Protein AF-A0A7X7UVR6-F1 (afdb_monomer)

Secondary structure (DSSP, 8-state):
-----PPP---------EEEE--TT-SSEEEETTHHHHHHHHHHHTPPP-EEEEE--SS-TTEE--TTTEEEEE-TTS-EEEEEHHHHHHH-------

Solvent-accessible surface area (backbone atoms only — not comparable to full-atom values): 6261 Å² total; per-residue (Å²): 135,83,80,78,78,81,76,88,77,91,81,85,88,86,82,82,64,52,71,44,74,24,46,95,84,71,49,77,45,72,43,45,75,67,38,71,63,44,53,51,52,24,64,74,69,71,49,83,80,60,68,34,40,18,37,59,31,94,88,38,71,72,42,70,57,51,68,78,48,21,27,40,35,33,42,91,86,66,50,40,50,80,38,49,44,74,60,42,69,74,73,55,78,87,83,81,82,130

Structure (mmCIF, N/CA/C/O backbone):
data_AF-A0A7X7UVR6-F1
#
_entry.id   AF-A0A7X7UVR6-F1
#
loop_
_atom_site.group_PDB
_atom_site.id
_atom_site.type_symbol
_atom_site.label_atom_id
_atom_site.label_alt_id
_atom_site.label_comp_id
_atom_site.label_asym_id
_atom_site.label_entity_id
_atom_site.label_seq_id
_atom_site.pdbx_PDB_ins_code
_atom_site.Cartn_x
_atom_site.Cartn_y
_atom_site.Cartn_z
_atom_site.occupancy
_atom_site.B_iso_or_equiv
_atom_site.auth_seq_id
_atom_site.auth_comp_id
_atom_site.auth_asym_id
_atom_site.auth_atom_id
_atom_site.pdbx_PDB_model_num
ATOM 1 N N . MET A 1 1 ? 2.988 42.667 1.842 1.00 48.62 1 MET A N 1
ATOM 2 C CA . MET A 1 1 ? 2.032 41.606 2.237 1.00 48.62 1 MET A CA 1
ATOM 3 C C . MET A 1 1 ? 2.762 40.611 3.133 1.00 48.62 1 MET A C 1
ATOM 5 O O . MET A 1 1 ? 3.749 40.046 2.682 1.00 48.62 1 MET A O 1
ATOM 9 N N . LYS A 1 2 ? 2.365 40.446 4.403 1.00 50.88 2 LYS A N 1
ATOM 10 C CA . LYS A 1 2 ? 2.983 39.455 5.304 1.00 50.88 2 LYS A CA 1
ATOM 11 C C . LYS A 1 2 ? 2.316 38.096 5.063 1.00 50.88 2 LYS A C 1
ATOM 13 O O . LYS A 1 2 ? 1.113 37.980 5.268 1.00 50.88 2 LYS A O 1
ATOM 18 N N . LYS A 1 3 ? 3.076 37.091 4.612 1.00 61.09 3 LYS A N 1
ATOM 19 C CA . LYS A 1 3 ? 2.628 35.690 4.623 1.00 61.09 3 LYS A CA 1
ATOM 20 C C . LYS A 1 3 ? 2.445 35.288 6.087 1.00 61.09 3 LYS A C 1
ATOM 22 O O . LYS A 1 3 ? 3.424 35.264 6.826 1.00 61.09 3 LYS A O 1
ATOM 27 N N . GLN A 1 4 ? 1.213 35.027 6.513 1.00 66.00 4 GLN A N 1
ATOM 28 C CA . GLN A 1 4 ? 0.988 34.328 7.776 1.00 66.00 4 GLN A CA 1
ATOM 29 C C . GLN A 1 4 ? 1.562 32.919 7.615 1.00 66.00 4 GLN A C 1
ATOM 31 O O . GLN A 1 4 ? 1.160 32.182 6.715 1.00 66.00 4 GLN A O 1
ATOM 36 N N . GLN A 1 5 ? 2.551 32.580 8.439 1.00 69.38 5 GLN A N 1
ATOM 37 C CA . GLN A 1 5 ? 2.988 31.200 8.606 1.00 69.38 5 GLN A CA 1
ATOM 38 C C . GLN A 1 5 ? 1.801 30.439 9.201 1.00 69.38 5 GLN A C 1
ATOM 40 O O . GLN A 1 5 ? 1.338 30.778 10.287 1.00 69.38 5 GLN A O 1
ATOM 45 N N . GLN A 1 6 ? 1.258 29.469 8.465 1.00 78.69 6 GLN A N 1
ATOM 46 C CA . GLN A 1 6 ? 0.287 28.546 9.040 1.00 78.69 6 GLN A CA 1
ATOM 47 C C . GLN A 1 6 ? 1.008 27.705 10.092 1.00 78.69 6 GLN A C 1
ATOM 49 O O . GLN A 1 6 ? 1.976 27.012 9.784 1.00 78.69 6 GLN A O 1
ATOM 54 N N . GLU A 1 7 ? 0.550 27.810 11.333 1.00 85.19 7 GLU A N 1
ATOM 55 C CA . GLU A 1 7 ? 1.043 27.004 12.442 1.00 85.19 7 GLU A CA 1
ATOM 56 C C . GLU A 1 7 ? 0.562 25.559 12.257 1.00 85.19 7 GLU A C 1
ATOM 58 O O . GLU A 1 7 ? -0.628 25.317 12.016 1.00 85.19 7 GLU A O 1
ATOM 63 N N . MET A 1 8 ? 1.483 24.595 12.316 1.00 89.88 8 MET A N 1
ATOM 64 C CA . MET A 1 8 ? 1.114 23.181 12.266 1.00 89.88 8 MET A CA 1
ATOM 65 C C . MET A 1 8 ? 0.362 22.814 13.545 1.00 89.88 8 MET A C 1
ATOM 67 O O . MET A 1 8 ? 0.779 23.170 14.642 1.00 89.88 8 MET A O 1
ATOM 71 N N . LYS A 1 9 ? -0.744 22.086 13.398 1.00 92.31 9 LYS A N 1
ATOM 72 C CA . LYS A 1 9 ? -1.518 21.544 14.517 1.00 92.31 9 LYS A CA 1
ATOM 73 C C . LYS A 1 9 ? -1.401 20.028 14.512 1.00 92.31 9 LYS A C 1
ATOM 75 O O . LYS A 1 9 ? -1.451 19.414 13.447 1.00 92.31 9 LYS A O 1
ATOM 80 N N . GLU A 1 10 ? -1.271 19.441 15.692 1.00 90.25 10 GLU A N 1
ATOM 81 C CA . GLU A 1 10 ? -1.222 17.992 15.865 1.00 90.25 10 GLU A CA 1
ATOM 82 C C . GLU A 1 10 ?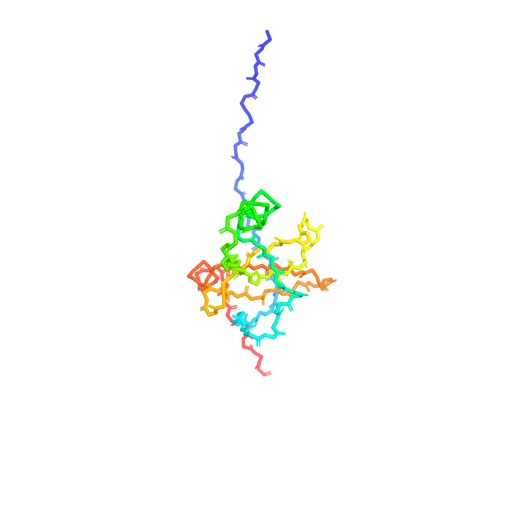 -2.640 17.417 15.969 1.00 90.25 10 GLU A C 1
ATOM 84 O O . GLU A 1 10 ? -3.502 17.966 16.657 1.00 90.25 10 GLU A O 1
ATOM 89 N N . TYR A 1 11 ? -2.888 16.300 15.285 1.00 87.25 11 TYR A N 1
ATOM 90 C CA . TYR A 1 11 ? -4.178 15.611 15.286 1.00 87.25 11 TYR A CA 1
ATOM 91 C C . TYR A 1 11 ? -3.967 14.109 15.466 1.00 87.25 11 TYR A C 1
ATOM 93 O O . TYR A 1 11 ? -3.052 13.527 14.885 1.00 87.25 11 TYR A O 1
ATOM 101 N N . ARG A 1 12 ? -4.852 13.457 16.227 1.00 83.94 12 ARG A N 1
ATOM 102 C CA . ARG A 1 12 ? -4.864 11.997 16.375 1.00 83.94 12 ARG A CA 1
ATOM 103 C C . ARG A 1 12 ? -5.831 11.380 15.370 1.00 83.94 12 ARG A C 1
ATOM 105 O O . ARG A 1 12 ? -7.013 11.713 15.360 1.00 83.94 12 ARG A O 1
ATOM 112 N N . LYS A 1 13 ? -5.344 10.439 14.561 1.00 79.56 13 LYS A N 1
ATOM 113 C CA . LYS A 1 13 ? -6.184 9.604 13.695 1.00 79.56 13 LYS A CA 1
ATOM 114 C C . LYS A 1 13 ? -6.657 8.385 14.492 1.00 79.56 13 LYS A C 1
ATOM 116 O O . LYS A 1 13 ? -5.832 7.640 15.008 1.00 79.56 13 LYS A O 1
ATOM 121 N N . ILE A 1 14 ? -7.970 8.189 14.600 1.00 81.19 14 ILE A N 1
ATOM 122 C CA . ILE A 1 14 ? -8.580 7.001 15.215 1.00 81.19 14 ILE A CA 1
ATOM 123 C C . ILE A 1 14 ? -9.398 6.313 14.126 1.00 81.19 14 ILE A C 1
ATOM 125 O O . ILE A 1 14 ? -10.383 6.873 13.650 1.00 81.19 14 ILE A O 1
ATOM 129 N N . ALA A 1 15 ? -8.964 5.133 13.690 1.00 81.06 15 ALA A N 1
ATOM 130 C CA . ALA A 1 15 ? -9.653 4.365 12.661 1.00 81.06 15 ALA A CA 1
ATOM 131 C C . ALA A 1 15 ? -9.413 2.867 12.859 1.00 81.06 15 ALA A C 1
ATOM 133 O O . ALA A 1 15 ? -8.278 2.441 13.059 1.00 81.06 15 ALA A O 1
ATOM 134 N N . THR A 1 16 ? -10.476 2.071 12.749 1.00 89.25 16 THR A N 1
ATOM 135 C CA . THR A 1 16 ? -10.374 0.614 12.620 1.00 89.25 16 THR A CA 1
ATOM 136 C C . THR A 1 16 ? -10.326 0.270 11.141 1.00 89.25 16 THR A C 1
ATOM 138 O O . THR A 1 16 ? -11.199 0.679 10.376 1.00 89.25 16 THR A O 1
ATOM 141 N N . VAL A 1 17 ? -9.305 -0.476 10.738 1.00 92.94 17 VAL A N 1
ATOM 142 C CA . VAL A 1 17 ? -9.060 -0.828 9.338 1.00 92.94 17 VAL A CA 1
ATOM 143 C C . VAL A 1 17 ? -8.898 -2.334 9.220 1.00 92.94 17 VAL A C 1
ATOM 145 O O . VAL A 1 17 ? -8.459 -2.993 10.161 1.00 92.94 17 VAL A O 1
ATOM 148 N N . LYS A 1 18 ? -9.263 -2.890 8.066 1.00 95.25 18 LYS A N 1
ATOM 149 C CA . LYS A 1 18 ? -8.873 -4.257 7.715 1.00 95.25 18 LYS A CA 1
ATOM 150 C C . LYS A 1 18 ? -7.526 -4.173 7.023 1.00 95.25 18 LYS A C 1
ATOM 152 O O . LYS A 1 18 ? -7.364 -3.349 6.130 1.00 95.25 18 LYS A O 1
ATOM 157 N N . ALA A 1 19 ? -6.577 -5.006 7.410 1.00 96.38 19 ALA A N 1
ATOM 158 C CA . ALA A 1 19 ? -5.267 -5.001 6.786 1.00 96.38 19 ALA A CA 1
ATOM 159 C C . ALA A 1 19 ? -4.721 -6.417 6.654 1.00 96.38 19 ALA A C 1
ATOM 161 O O . ALA A 1 19 ? -5.046 -7.296 7.452 1.00 96.38 19 ALA A O 1
ATOM 162 N N . LYS A 1 20 ? -3.884 -6.615 5.640 1.00 97.31 20 LYS A N 1
ATOM 163 C CA . LYS A 1 20 ? -3.052 -7.806 5.471 1.00 97.31 20 LYS A CA 1
ATOM 164 C C . LYS A 1 20 ? -1.722 -7.420 4.837 1.00 97.31 20 LYS A C 1
ATOM 166 O O . LYS A 1 20 ? -1.633 -6.358 4.220 1.00 97.31 20 LYS A O 1
ATOM 171 N N . VAL A 1 21 ? -0.708 -8.271 4.975 1.00 97.69 21 VAL A N 1
ATOM 172 C CA . VAL A 1 21 ? 0.542 -8.109 4.220 1.00 97.69 21 VAL A CA 1
ATOM 173 C C . VAL A 1 21 ? 0.201 -8.117 2.730 1.00 97.69 21 VAL A C 1
ATOM 175 O O . VAL A 1 21 ? -0.626 -8.907 2.287 1.00 97.69 21 VAL A O 1
ATOM 178 N N . PHE A 1 22 ? 0.788 -7.189 1.981 1.00 97.88 22 PHE A N 1
ATOM 179 C CA . PHE A 1 22 ? 0.598 -7.080 0.545 1.00 97.88 22 PHE A CA 1
ATOM 180 C C . PHE A 1 22 ? 1.392 -8.184 -0.149 1.00 97.88 22 PHE A C 1
ATOM 182 O O . PHE A 1 22 ? 2.626 -8.186 -0.110 1.00 97.88 22 PHE A O 1
ATOM 189 N N . GLU A 1 23 ? 0.692 -9.123 -0.771 1.00 97.75 23 GLU A N 1
ATOM 190 C CA . GLU A 1 23 ? 1.283 -10.300 -1.404 1.00 97.75 23 GLU A CA 1
ATOM 191 C C . GLU A 1 23 ? 0.925 -10.379 -2.891 1.00 97.75 23 GLU A C 1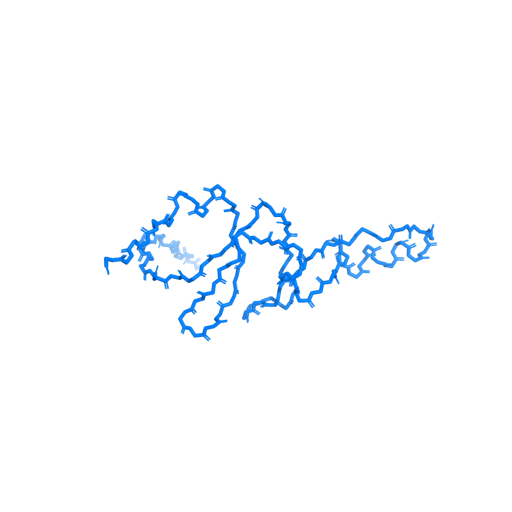
ATOM 193 O O . GLU A 1 23 ? 0.119 -9.608 -3.411 1.00 97.75 23 GLU A O 1
ATOM 198 N N . LYS A 1 24 ? 1.569 -11.304 -3.606 1.00 96.88 24 LYS A N 1
ATOM 199 C CA . LYS A 1 24 ? 1.318 -11.502 -5.033 1.00 96.88 24 LYS A CA 1
ATOM 200 C C . LYS A 1 24 ? -0.130 -11.942 -5.263 1.00 96.88 24 LYS A C 1
ATOM 202 O O . LYS A 1 24 ? -0.558 -12.952 -4.709 1.00 96.88 24 LYS A O 1
ATOM 207 N N . GLY A 1 25 ? -0.838 -11.223 -6.129 1.00 96.56 25 GLY A N 1
ATOM 208 C CA . GLY A 1 25 ? -2.265 -11.400 -6.404 1.00 96.56 25 GLY A CA 1
ATOM 209 C C . GLY A 1 25 ? -3.163 -10.362 -5.725 1.00 96.56 25 GLY A C 1
ATOM 210 O O . GLY A 1 25 ? -4.359 -10.338 -6.004 1.00 96.56 25 GLY A O 1
ATOM 211 N N . ASP A 1 26 ? -2.606 -9.498 -4.873 1.00 96.62 26 ASP A N 1
ATOM 212 C CA . ASP A 1 26 ? -3.337 -8.389 -4.249 1.00 96.62 26 ASP A CA 1
ATOM 213 C C . ASP A 1 26 ? -3.286 -7.095 -5.065 1.00 96.62 26 ASP A C 1
ATOM 215 O O . ASP A 1 26 ? -4.035 -6.149 -4.793 1.00 96.62 26 ASP A O 1
ATOM 219 N N . GLU A 1 27 ? -2.352 -7.021 -6.011 1.00 97.44 27 GLU A N 1
ATOM 220 C CA . GLU A 1 27 ? -2.194 -5.903 -6.927 1.00 97.44 27 GLU A CA 1
ATOM 221 C C . GLU A 1 27 ? -3.351 -5.806 -7.928 1.00 97.44 27 GLU A C 1
ATOM 223 O O . GLU A 1 27 ? -3.898 -6.810 -8.378 1.00 97.44 27 GLU A O 1
ATOM 228 N N . ASP A 1 28 ? -3.672 -4.579 -8.336 1.00 97.19 28 ASP A N 1
ATOM 229 C CA . ASP A 1 28 ? -4.620 -4.335 -9.431 1.00 97.19 28 ASP A CA 1
ATOM 230 C C . ASP A 1 28 ? -3.928 -4.444 -10.802 1.00 97.19 28 ASP A C 1
ATOM 232 O O . ASP A 1 28 ? -4.574 -4.586 -11.841 1.00 97.19 28 ASP A O 1
ATOM 236 N N . GLY A 1 29 ? -2.593 -4.407 -10.810 1.00 96.19 29 GLY A N 1
ATOM 237 C CA . GLY A 1 29 ? -1.774 -4.676 -11.978 1.00 96.19 29 GLY A CA 1
ATOM 238 C C . GLY A 1 29 ? -0.302 -4.340 -11.761 1.00 96.19 29 GLY A C 1
ATOM 239 O O . GLY A 1 29 ? 0.160 -4.114 -10.642 1.00 96.19 29 GLY A O 1
ATOM 240 N N . MET A 1 30 ? 0.426 -4.278 -12.874 1.00 96.62 30 MET A N 1
ATOM 241 C CA . MET A 1 30 ? 1.835 -3.892 -12.928 1.00 96.62 30 MET A CA 1
ATOM 242 C C . MET A 1 30 ? 1.997 -2.577 -13.682 1.00 96.6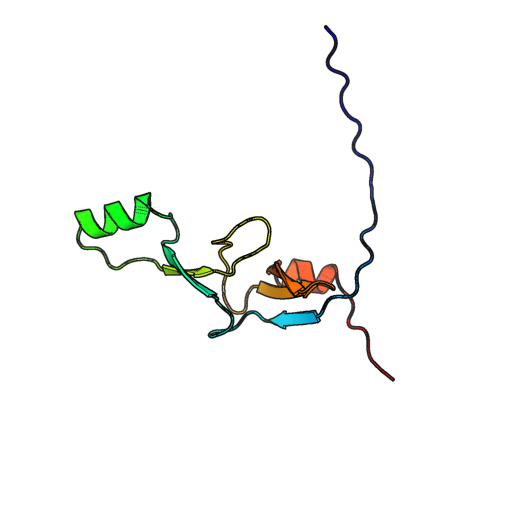2 30 MET A C 1
ATOM 244 O O . MET A 1 30 ? 1.326 -2.348 -14.688 1.00 96.62 30 MET A O 1
ATOM 248 N N . VAL A 1 31 ? 2.919 -1.734 -13.228 1.00 95.56 31 VAL A N 1
ATOM 249 C CA . VAL A 1 31 ? 3.295 -0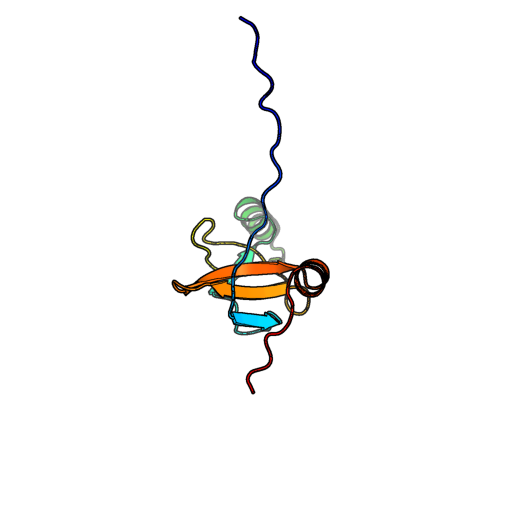.491 -13.910 1.00 95.56 31 VAL A CA 1
ATOM 250 C C . VAL A 1 31 ? 4.812 -0.355 -13.938 1.00 95.56 31 VAL A C 1
ATOM 252 O O . VAL A 1 31 ? 5.499 -0.858 -13.052 1.00 95.56 31 VAL A O 1
ATOM 255 N N . HIS A 1 32 ? 5.346 0.329 -14.950 1.00 95.94 32 HIS A N 1
ATOM 256 C CA . HIS A 1 32 ? 6.773 0.628 -15.008 1.00 95.94 32 HIS A CA 1
ATOM 257 C C . HIS A 1 32 ? 7.200 1.482 -13.801 1.00 95.94 32 HIS A C 1
ATOM 259 O O . HIS A 1 32 ? 6.513 2.457 -13.450 1.00 95.94 32 HIS A O 1
ATOM 265 N N . ARG A 1 33 ? 8.334 1.147 -13.170 1.00 93.44 33 ARG A N 1
ATOM 266 C CA . ARG A 1 33 ? 8.842 1.845 -11.974 1.00 93.44 33 ARG A CA 1
ATOM 267 C C . ARG A 1 33 ? 8.980 3.348 -12.198 1.00 93.44 33 ARG A C 1
ATOM 269 O O . ARG A 1 33 ? 8.524 4.121 -11.358 1.00 93.44 33 ARG A O 1
ATOM 276 N N . ASP A 1 34 ? 9.459 3.752 -13.367 1.00 93.44 34 ASP A N 1
ATOM 277 C CA . ASP A 1 34 ? 9.638 5.165 -13.743 1.00 93.44 34 ASP A CA 1
ATOM 278 C C . ASP A 1 34 ? 8.473 5.734 -14.573 1.00 93.44 34 ASP A C 1
ATOM 280 O O . ASP A 1 34 ? 8.561 6.804 -15.174 1.00 93.44 34 ASP A O 1
ATOM 284 N N . GLY A 1 35 ? 7.343 5.020 -14.613 1.00 90.81 35 GLY A N 1
ATOM 285 C CA . GLY A 1 35 ? 6.170 5.421 -15.384 1.00 90.81 35 GLY A CA 1
ATOM 286 C C . GLY A 1 35 ? 6.421 5.420 -16.894 1.00 90.81 35 GLY A C 1
ATOM 287 O O . GLY A 1 35 ? 7.210 4.630 -17.409 1.00 90.81 35 GLY A O 1
ATOM 288 N N . VAL A 1 36 ? 5.718 6.302 -17.610 1.00 91.69 36 VAL A N 1
ATOM 289 C CA . VAL A 1 36 ? 5.713 6.334 -19.084 1.00 91.69 36 VAL A CA 1
ATOM 290 C C . VAL A 1 36 ? 7.104 6.601 -19.661 1.00 91.69 36 VAL A C 1
ATOM 292 O O . VAL A 1 36 ? 7.452 6.014 -20.679 1.00 91.69 36 VAL A O 1
ATOM 295 N N . ILE A 1 37 ? 7.907 7.444 -19.005 1.00 93.38 37 ILE A N 1
ATOM 296 C CA . ILE A 1 37 ? 9.247 7.803 -19.489 1.00 93.38 37 ILE A CA 1
ATOM 297 C C . ILE A 1 37 ? 10.149 6.567 -19.524 1.00 93.38 37 ILE A C 1
ATOM 299 O O . ILE A 1 37 ? 10.692 6.259 -20.581 1.00 93.38 37 ILE A O 1
ATOM 303 N N . GLY A 1 38 ? 10.224 5.810 -18.424 1.00 93.38 38 GLY A N 1
ATOM 304 C CA . GLY A 1 38 ? 11.033 4.588 -18.391 1.00 93.38 38 GLY A CA 1
ATOM 305 C C . GLY A 1 38 ? 10.564 3.542 -19.405 1.00 93.38 38 GLY A C 1
ATOM 306 O O . GLY A 1 38 ? 11.375 2.995 -20.142 1.00 93.38 38 GLY A O 1
ATOM 307 N N . ALA A 1 39 ? 9.247 3.370 -19.568 1.00 93.44 39 ALA A N 1
ATOM 308 C CA . ALA A 1 39 ? 8.708 2.462 -20.583 1.00 93.44 39 ALA A CA 1
ATOM 309 C C . ALA A 1 39 ? 9.107 2.857 -22.023 1.00 93.44 39 ALA A C 1
ATOM 311 O O . ALA A 1 39 ? 9.332 1.989 -22.868 1.00 93.44 39 ALA A O 1
ATOM 312 N N . MET A 1 40 ? 9.206 4.159 -22.321 1.00 94.75 40 MET A N 1
ATOM 313 C CA . MET A 1 40 ? 9.694 4.640 -23.620 1.00 94.75 40 MET A CA 1
ATOM 314 C C . MET A 1 40 ? 11.196 4.397 -23.799 1.00 94.75 40 MET A C 1
ATOM 316 O O . MET A 1 40 ? 11.625 4.065 -24.906 1.00 94.75 40 MET A O 1
ATOM 320 N N . GLU A 1 41 ? 11.997 4.557 -22.743 1.00 95.56 41 GLU A N 1
ATOM 321 C CA . GLU A 1 41 ? 13.433 4.264 -22.778 1.00 95.56 41 GLU A CA 1
ATOM 322 C C . GLU A 1 41 ? 13.695 2.778 -23.013 1.00 95.56 41 GLU A C 1
ATOM 324 O O . GLU A 1 41 ? 14.484 2.430 -23.896 1.00 95.56 41 GLU A O 1
ATOM 329 N N . ASP A 1 42 ? 12.969 1.906 -22.317 1.00 94.44 42 ASP A N 1
ATOM 330 C CA . ASP A 1 42 ? 13.074 0.466 -22.519 1.00 94.44 42 ASP A CA 1
ATOM 331 C C . ASP A 1 42 ? 12.741 0.074 -23.953 1.00 94.44 42 ASP A C 1
ATOM 333 O O . ASP A 1 42 ? 13.480 -0.686 -24.576 1.00 94.44 42 ASP A O 1
ATOM 337 N N . ALA A 1 43 ? 11.670 0.639 -24.518 1.00 93.75 43 ALA A N 1
ATOM 338 C CA . ALA A 1 43 ? 11.298 0.395 -25.907 1.00 93.75 43 ALA A CA 1
ATOM 339 C C . ALA A 1 43 ? 12.380 0.885 -26.883 1.00 93.75 43 ALA A C 1
ATOM 341 O O . ALA A 1 43 ? 12.713 0.187 -27.841 1.00 93.75 43 ALA A O 1
ATOM 342 N N . LYS A 1 44 ? 12.961 2.065 -26.630 1.00 96.25 44 LYS A N 1
ATOM 343 C CA . LYS A 1 44 ? 14.021 2.649 -27.464 1.00 96.25 44 LYS A CA 1
ATOM 344 C C . LYS A 1 44 ? 15.282 1.786 -27.481 1.00 96.25 44 LYS A C 1
ATOM 346 O O . LYS A 1 44 ? 15.903 1.646 -28.532 1.00 96.25 44 LYS A O 1
ATOM 351 N N . TYR A 1 45 ? 15.667 1.239 -26.332 1.00 95.75 45 TYR A N 1
ATOM 352 C CA . TYR A 1 45 ? 16.906 0.473 -26.178 1.00 95.75 45 TYR A CA 1
ATOM 353 C C . TYR A 1 45 ? 16.689 -1.047 -26.124 1.00 95.75 45 TYR A C 1
ATOM 355 O O . TYR A 1 45 ? 17.642 -1.787 -25.893 1.00 95.75 45 TYR A O 1
ATOM 363 N N . CYS A 1 46 ? 15.463 -1.520 -26.375 1.00 94.00 46 CYS A N 1
ATOM 364 C CA . CYS A 1 46 ? 15.070 -2.931 -26.289 1.00 94.00 46 CYS A CA 1
ATOM 365 C C . CYS A 1 46 ? 15.410 -3.576 -24.929 1.00 94.00 46 CYS A C 1
ATOM 367 O O . CYS A 1 46 ? 15.840 -4.730 -24.868 1.00 94.00 46 CYS A O 1
ATOM 369 N N . LEU A 1 47 ? 15.238 -2.826 -23.837 1.00 94.69 47 LEU A N 1
ATOM 370 C CA . LEU A 1 47 ? 15.471 -3.310 -22.479 1.00 94.69 47 LEU A CA 1
ATOM 371 C C . LEU A 1 47 ? 14.258 -4.088 -21.963 1.00 94.69 47 LEU A C 1
ATOM 373 O O . LEU A 1 47 ? 13.127 -3.935 -22.427 1.00 94.69 47 LEU A O 1
ATOM 377 N N . LYS A 1 48 ? 14.509 -4.951 -20.978 1.00 94.06 48 LYS A N 1
ATOM 378 C CA . LYS A 1 48 ? 13.442 -5.645 -20.263 1.00 94.06 48 LYS A CA 1
ATOM 379 C C . LYS A 1 48 ? 12.797 -4.669 -19.270 1.00 94.06 48 LYS A C 1
ATOM 381 O O . LYS A 1 48 ? 13.538 -4.126 -18.455 1.00 94.06 48 LYS A O 1
ATOM 386 N N . PRO A 1 49 ? 11.460 -4.525 -19.267 1.00 92.75 49 PRO A N 1
ATOM 387 C CA . PRO A 1 49 ? 10.801 -3.543 -18.421 1.00 92.75 49 PRO A CA 1
ATOM 388 C C . PRO A 1 49 ? 10.919 -3.858 -16.932 1.00 92.75 49 PRO A C 1
ATOM 390 O O . PRO A 1 49 ? 10.681 -4.999 -16.515 1.00 92.75 49 PRO A O 1
ATOM 393 N N . ASP A 1 50 ? 11.232 -2.832 -16.135 1.00 94.38 50 ASP A N 1
ATOM 394 C CA . ASP A 1 50 ? 11.209 -2.907 -14.672 1.00 94.38 50 ASP A CA 1
ATOM 395 C C . ASP A 1 50 ? 9.800 -2.594 -14.157 1.00 94.38 50 ASP A C 1
ATOM 397 O O . ASP A 1 50 ? 9.360 -1.443 -14.055 1.00 94.38 50 ASP A O 1
ATOM 401 N N . LEU A 1 51 ? 9.055 -3.661 -13.882 1.00 95.31 51 LEU A N 1
ATOM 402 C CA . LEU A 1 51 ? 7.661 -3.597 -13.472 1.00 95.31 51 LEU A CA 1
ATOM 403 C C . LEU A 1 51 ? 7.524 -3.734 -11.957 1.00 95.31 51 LEU A C 1
ATOM 405 O O . LEU A 1 51 ? 8.132 -4.606 -11.336 1.00 95.31 51 LEU A O 1
ATOM 409 N N . VAL A 1 52 ? 6.645 -2.916 -11.382 1.00 96.12 52 VAL A N 1
ATOM 410 C CA . VAL A 1 52 ? 6.273 -2.964 -9.966 1.00 96.12 52 VAL A CA 1
ATOM 411 C C . VAL A 1 52 ? 4.760 -3.107 -9.807 1.00 96.12 52 VAL A C 1
ATOM 413 O O . VAL A 1 52 ? 4.009 -2.566 -10.630 1.00 96.12 52 VAL A O 1
ATOM 416 N N . PRO A 1 53 ? 4.293 -3.809 -8.761 1.00 97.62 53 PRO A N 1
ATOM 417 C CA . PRO A 1 53 ? 2.870 -3.922 -8.492 1.00 97.62 53 PRO A CA 1
ATOM 418 C C . PRO A 1 53 ? 2.297 -2.572 -8.058 1.00 97.62 53 PRO A C 1
ATOM 420 O O . PRO A 1 53 ? 2.967 -1.765 -7.403 1.00 97.62 53 PRO A O 1
ATOM 423 N N . TYR A 1 54 ? 1.035 -2.335 -8.394 1.00 97.12 54 TYR A N 1
ATOM 424 C CA . TYR A 1 54 ? 0.294 -1.176 -7.913 1.00 97.12 54 TYR A CA 1
ATOM 425 C C . TYR A 1 54 ? -1.095 -1.566 -7.416 1.00 97.12 54 TYR A C 1
ATOM 427 O O . TYR A 1 54 ? -1.648 -2.601 -7.790 1.00 97.12 54 TYR A O 1
ATOM 435 N N . ILE A 1 55 ? -1.667 -0.695 -6.592 1.00 97.44 55 ILE A N 1
ATOM 436 C CA . ILE A 1 55 ? -3.097 -0.681 -6.294 1.00 97.44 55 ILE A CA 1
ATOM 437 C C . ILE A 1 55 ? -3.688 0.662 -6.721 1.00 97.44 55 ILE A C 1
ATOM 439 O O . ILE A 1 55 ? -3.006 1.692 -6.713 1.00 97.44 55 ILE A O 1
ATOM 443 N N . SER A 1 56 ? -4.965 0.667 -7.064 1.00 96.31 56 SER A N 1
ATOM 444 C CA . SER A 1 56 ? -5.733 1.887 -7.237 1.00 96.31 56 SER A CA 1
ATOM 445 C C . SER A 1 56 ? -6.263 2.354 -5.885 1.00 96.31 56 SER A C 1
ATOM 447 O O . SER A 1 56 ? -7.015 1.655 -5.202 1.00 96.31 56 SER A O 1
ATOM 449 N N . THR A 1 57 ? -5.867 3.561 -5.494 1.00 94.31 57 THR A N 1
ATOM 450 C CA . THR A 1 57 ? -6.42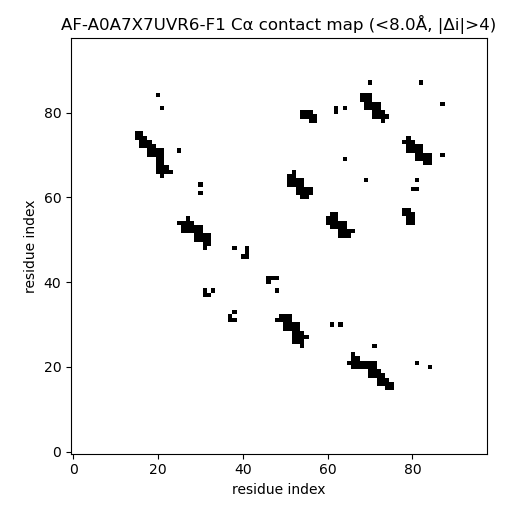1 4.272 -4.338 1.00 94.31 57 THR A CA 1
ATOM 451 C C . THR A 1 57 ? -7.404 5.341 -4.814 1.00 94.31 57 THR A C 1
ATOM 453 O O . THR A 1 57 ? -7.505 5.626 -6.009 1.00 94.31 57 THR A O 1
ATOM 456 N N . LEU A 1 58 ? -8.128 5.968 -3.881 1.00 91.19 58 LEU A N 1
ATOM 457 C CA . LEU A 1 58 ? -9.019 7.090 -4.210 1.00 91.19 58 LEU A CA 1
ATOM 458 C C . LEU A 1 58 ? -8.265 8.315 -4.758 1.00 91.19 58 LEU A C 1
ATOM 460 O O . LEU A 1 58 ? -8.865 9.153 -5.424 1.00 91.19 58 LEU A O 1
ATOM 464 N N . GLU A 1 59 ? -6.967 8.419 -4.474 1.00 88.44 59 GLU A N 1
ATOM 465 C CA . GLU A 1 59 ? -6.136 9.581 -4.805 1.00 88.44 59 GLU A CA 1
ATOM 466 C C . GLU A 1 59 ? -5.156 9.295 -5.949 1.00 88.44 59 GLU A C 1
ATOM 468 O O . GLU A 1 59 ? -4.743 10.210 -6.658 1.00 88.44 59 GLU A O 1
ATOM 473 N N . ASN A 1 60 ? -4.770 8.031 -6.146 1.00 90.94 60 ASN A N 1
ATOM 474 C CA . ASN A 1 60 ? -3.797 7.631 -7.151 1.00 90.94 60 ASN A CA 1
ATOM 475 C C . ASN A 1 60 ? -4.145 6.251 -7.725 1.00 90.94 60 ASN A C 1
ATOM 477 O O . ASN A 1 60 ? -4.085 5.237 -7.031 1.00 90.94 60 ASN A O 1
ATOM 481 N N . GLN A 1 61 ? -4.449 6.211 -9.022 1.00 92.25 61 GLN A N 1
ATOM 482 C CA . GLN A 1 61 ? -4.793 4.973 -9.727 1.00 92.25 61 GLN A CA 1
ATOM 483 C C . GLN A 1 61 ? -3.619 3.989 -9.837 1.00 92.25 61 GLN A C 1
ATOM 485 O O . GLN A 1 61 ? -3.855 2.790 -9.941 1.00 92.25 61 GLN A O 1
ATOM 490 N N . PHE A 1 62 ? -2.379 4.483 -9.766 1.00 94.00 62 PHE A N 1
ATOM 491 C CA . PHE A 1 62 ? -1.145 3.706 -9.883 1.00 94.00 62 PHE A CA 1
ATOM 492 C C . PHE A 1 62 ? -0.273 3.870 -8.635 1.00 94.00 62 PHE A C 1
ATOM 494 O O . PHE A 1 62 ? 0.917 4.190 -8.723 1.00 94.00 62 PHE A O 1
ATOM 501 N N . HIS A 1 63 ? -0.862 3.701 -7.449 1.00 95.00 63 HIS A N 1
ATOM 502 C CA . HIS A 1 63 ? -0.103 3.741 -6.206 1.00 95.00 63 HIS A CA 1
ATOM 503 C C . HIS A 1 63 ? 0.773 2.488 -6.096 1.00 95.00 63 HIS A C 1
ATOM 505 O O . HIS A 1 63 ? 0.285 1.380 -5.869 1.00 95.00 63 HIS A O 1
ATOM 511 N N . LYS A 1 64 ? 2.073 2.676 -6.324 1.00 95.75 64 LYS A N 1
ATOM 512 C CA . LYS A 1 64 ? 3.070 1.604 -6.402 1.00 95.75 64 LYS A CA 1
ATOM 513 C C . LYS A 1 64 ? 3.342 1.014 -5.023 1.00 95.75 64 LYS A C 1
ATOM 515 O O . LYS A 1 64 ? 3.379 1.741 -4.033 1.00 95.75 64 LYS A O 1
ATOM 520 N N . GLY A 1 65 ? 3.585 -0.289 -4.994 1.00 94.56 65 GLY A N 1
ATOM 521 C CA . GLY A 1 65 ? 3.919 -1.038 -3.794 1.00 94.56 65 GLY A CA 1
ATOM 522 C C . GLY A 1 65 ? 5.048 -2.030 -4.014 1.00 94.56 65 GLY A C 1
ATOM 523 O O . GLY A 1 65 ? 5.528 -2.248 -5.123 1.00 94.56 65 GLY A O 1
ATOM 524 N N . GLU A 1 66 ? 5.434 -2.676 -2.924 1.00 96.31 66 GLU A N 1
ATOM 525 C CA . GLU A 1 66 ? 6.355 -3.810 -2.909 1.00 96.31 66 GLU A CA 1
ATOM 526 C C . GLU A 1 66 ? 5.763 -4.919 -2.044 1.00 96.31 66 GLU A C 1
ATOM 528 O O . GLU A 1 66 ? 5.390 -4.673 -0.890 1.00 96.31 66 GLU A O 1
ATOM 533 N N . TRP A 1 67 ? 5.693 -6.132 -2.592 1.00 97.06 67 TRP A N 1
ATOM 534 C CA . TRP A 1 67 ? 5.191 -7.294 -1.866 1.00 97.06 67 TRP A CA 1
ATOM 535 C C . TRP A 1 67 ? 6.058 -7.624 -0.651 1.00 97.06 67 TRP A C 1
ATOM 537 O O . TRP A 1 67 ? 7.280 -7.474 -0.683 1.00 97.06 67 TRP A O 1
ATOM 547 N N . GLY A 1 68 ? 5.424 -8.061 0.436 1.00 95.50 68 GLY A N 1
ATOM 548 C CA . GLY A 1 68 ? 6.080 -8.407 1.701 1.00 95.50 68 GLY A CA 1
ATOM 549 C C . GLY A 1 68 ? 6.633 -7.217 2.498 1.00 95.50 68 GLY A C 1
ATOM 550 O O . GLY A 1 68 ? 6.918 -7.368 3.685 1.00 95.50 68 GLY A O 1
ATOM 551 N N . LYS A 1 69 ? 6.753 -6.035 1.879 1.00 96.81 69 LYS A N 1
ATOM 552 C CA . LYS A 1 69 ? 7.221 -4.796 2.525 1.00 96.81 69 LYS A CA 1
ATOM 553 C C . LYS A 1 69 ? 6.098 -3.839 2.904 1.00 96.81 69 LYS A C 1
ATOM 555 O O . LYS A 1 69 ? 6.312 -2.946 3.716 1.00 96.81 69 LYS A O 1
ATOM 560 N N . HIS A 1 70 ? 4.914 -4.014 2.328 1.00 98.19 70 HIS A N 1
ATOM 561 C CA . HIS A 1 70 ? 3.754 -3.178 2.612 1.00 98.19 70 HIS A CA 1
ATOM 562 C C . HIS A 1 70 ? 2.607 -4.002 3.186 1.00 98.19 70 HIS A C 1
ATOM 564 O O . HIS A 1 70 ? 2.485 -5.194 2.913 1.00 98.19 70 HIS A O 1
ATOM 570 N N . TYR A 1 71 ? 1.740 -3.344 3.944 1.00 97.62 71 TYR A N 1
ATOM 571 C CA . TYR A 1 71 ? 0.392 -3.796 4.248 1.00 97.62 71 TYR A CA 1
ATOM 572 C C . TYR A 1 71 ? -0.591 -3.168 3.266 1.00 97.62 71 TYR A C 1
ATOM 574 O O . TYR A 1 71 ? -0.569 -1.956 3.045 1.00 97.62 71 TYR A O 1
ATOM 582 N N . LEU A 1 72 ? -1.493 -3.987 2.730 1.00 97.56 72 LEU A N 1
ATOM 583 C CA . LEU A 1 72 ? -2.695 -3.528 2.052 1.00 97.56 72 LEU A CA 1
ATOM 584 C C . LEU A 1 72 ? -3.773 -3.257 3.098 1.00 97.56 72 LEU A C 1
ATOM 586 O O . LEU A 1 72 ? -4.279 -4.180 3.737 1.00 97.56 72 LEU A O 1
ATOM 590 N N . CYS A 1 73 ? -4.130 -1.986 3.252 1.00 96.38 73 CYS A N 1
ATOM 591 C CA . CYS A 1 73 ? -5.181 -1.539 4.152 1.00 96.38 73 CYS A CA 1
ATOM 592 C C . CYS A 1 73 ? -6.478 -1.281 3.383 1.00 96.38 73 CYS A C 1
ATOM 594 O O . CYS A 1 73 ? -6.454 -0.769 2.263 1.00 96.38 73 CYS A O 1
ATOM 596 N N . VAL A 1 74 ? -7.605 -1.606 4.013 1.00 95.81 74 VAL A N 1
ATOM 597 C CA . VAL A 1 74 ? -8.959 -1.338 3.535 1.00 95.81 74 VAL A CA 1
ATOM 598 C C . VAL A 1 74 ? -9.737 -0.639 4.644 1.00 95.81 74 VAL A C 1
ATOM 600 O O . VAL A 1 74 ? -9.889 -1.163 5.753 1.00 95.81 74 VAL A O 1
ATOM 603 N N . GLY A 1 75 ? -10.214 0.561 4.344 1.00 92.75 75 GLY A N 1
ATOM 604 C CA . GLY A 1 75 ? -10.974 1.392 5.264 1.00 92.75 75 GLY A CA 1
ATOM 605 C C . GLY A 1 75 ? -12.471 1.094 5.243 1.00 92.75 75 GLY A C 1
ATOM 606 O O . GLY A 1 75 ? -12.942 0.133 4.629 1.00 92.75 75 GLY A O 1
ATOM 607 N N . VAL A 1 76 ? -13.237 1.910 5.964 1.00 89.25 76 VAL A N 1
ATOM 608 C CA . VAL A 1 76 ? -14.646 1.620 6.284 1.00 89.25 76 VAL A CA 1
ATOM 609 C C . VAL A 1 76 ? -15.581 1.729 5.079 1.00 89.25 76 VAL A C 1
ATOM 611 O O . VAL A 1 76 ? -16.642 1.109 5.082 1.00 89.25 76 VAL A O 1
ATOM 614 N N . LYS A 1 77 ? -15.198 2.482 4.044 1.00 89.50 77 LYS A N 1
ATOM 615 C CA . LYS A 1 77 ? -15.939 2.612 2.780 1.00 89.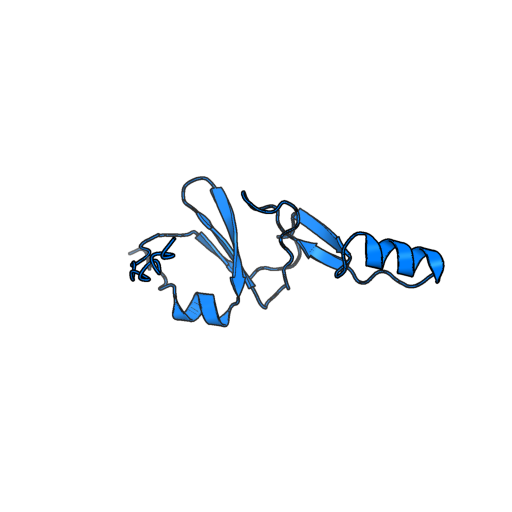50 77 LYS A CA 1
ATOM 616 C C . LYS A 1 77 ? -15.289 1.823 1.640 1.00 89.50 77 LYS A C 1
ATOM 618 O O . LYS A 1 77 ? -15.650 2.024 0.484 1.00 89.50 77 LYS A O 1
ATOM 623 N N . GLY A 1 78 ? -14.357 0.919 1.950 1.00 90.44 78 GLY A N 1
ATOM 624 C CA . GLY A 1 78 ? -13.627 0.139 0.950 1.00 90.44 78 GLY A CA 1
ATOM 625 C C . GLY A 1 78 ? -12.456 0.887 0.313 1.00 90.44 78 GLY A C 1
ATOM 626 O O . GLY A 1 78 ? -11.879 0.395 -0.652 1.00 90.44 78 GLY A O 1
ATOM 627 N N . GLU A 1 79 ? -12.088 2.056 0.838 1.00 93.62 79 GLU A N 1
ATOM 628 C CA . GLU A 1 79 ? -10.909 2.788 0.398 1.00 93.62 79 GLU A CA 1
ATOM 629 C C . GLU A 1 79 ? -9.639 1.975 0.675 1.00 93.62 79 GLU A C 1
ATOM 631 O O . GLU A 1 79 ? -9.489 1.402 1.753 1.00 93.62 79 GLU A O 1
ATOM 636 N N . ARG A 1 80 ? -8.740 1.893 -0.312 1.00 95.50 80 ARG A N 1
ATOM 637 C CA . ARG A 1 80 ? -7.509 1.097 -0.246 1.00 95.50 80 ARG A CA 1
ATOM 638 C C . ARG A 1 80 ? -6.289 2.001 -0.211 1.00 95.50 80 ARG A C 1
ATOM 640 O O . ARG A 1 80 ? -6.262 3.018 -0.902 1.00 95.50 80 ARG A O 1
ATOM 647 N N . TRP A 1 81 ? -5.280 1.618 0.562 1.00 96.25 81 TRP A N 1
ATOM 648 C CA . TRP A 1 81 ? -3.963 2.255 0.554 1.00 96.25 81 TRP A CA 1
ATOM 649 C C . TRP A 1 81 ? -2.889 1.263 1.004 1.00 96.25 81 TRP A C 1
ATOM 651 O O . TRP A 1 81 ? -3.189 0.263 1.663 1.00 96.25 81 TRP A O 1
ATOM 661 N N . LEU A 1 82 ? -1.639 1.541 0.637 1.00 96.62 82 LEU A N 1
ATOM 662 C CA . LEU A 1 82 ? -0.489 0.793 1.128 1.00 96.62 82 LEU A CA 1
ATOM 663 C C . LEU A 1 82 ? 0.153 1.544 2.289 1.00 96.62 82 LEU A C 1
ATOM 665 O O . LEU A 1 82 ? 0.216 2.773 2.297 1.00 96.62 82 LEU A O 1
ATOM 669 N N . VAL A 1 83 ? 0.630 0.794 3.274 1.00 95.88 83 VAL A N 1
ATOM 670 C CA . VAL A 1 83 ? 1.446 1.319 4.372 1.00 95.88 83 VAL A CA 1
ATOM 671 C C . VAL A 1 83 ? 2.691 0.464 4.467 1.00 95.88 83 VAL A C 1
ATOM 673 O O . VAL A 1 83 ? 2.601 -0.757 4.390 1.00 95.88 83 VAL A O 1
ATOM 676 N N . GLU A 1 84 ? 3.851 1.087 4.617 1.00 97.00 84 GLU A N 1
ATOM 677 C CA . GLU A 1 84 ? 5.091 0.355 4.854 1.00 97.00 84 GLU A CA 1
ATOM 678 C C . GLU A 1 84 ? 4.983 -0.468 6.146 1.00 97.00 84 GLU A C 1
ATOM 680 O O . GLU A 1 84 ? 4.380 -0.023 7.126 1.00 97.00 84 GLU A O 1
ATOM 685 N N . LYS A 1 85 ? 5.531 -1.681 6.141 1.00 95.12 85 LYS A N 1
ATOM 686 C CA . LYS A 1 85 ? 5.362 -2.654 7.221 1.00 95.12 85 LYS A CA 1
ATOM 687 C C . LYS A 1 85 ? 5.773 -2.100 8.583 1.00 95.12 85 LYS A C 1
ATOM 689 O O . LYS A 1 85 ? 4.985 -2.185 9.522 1.00 95.12 85 LYS A O 1
ATOM 694 N N . GLU A 1 86 ? 6.945 -1.475 8.678 1.00 95.31 86 GLU A N 1
ATOM 695 C CA . GLU A 1 86 ? 7.435 -0.937 9.951 1.00 95.31 86 GLU A CA 1
ATOM 696 C C . GLU A 1 86 ? 6.558 0.212 10.466 1.00 95.31 86 GLU A C 1
ATOM 698 O O . GLU A 1 86 ? 6.300 0.319 11.667 1.00 95.31 86 GLU A O 1
ATOM 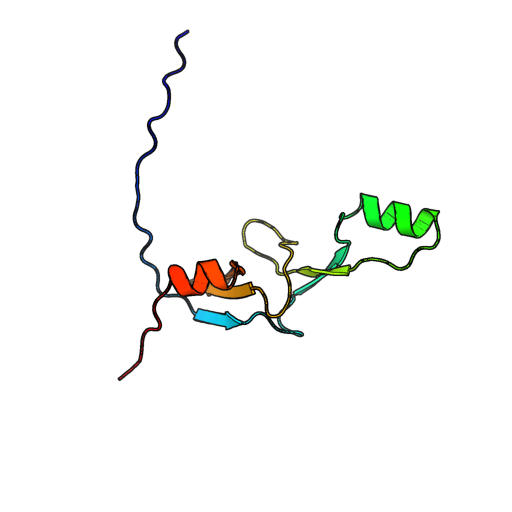703 N N . ILE A 1 87 ? 6.051 1.055 9.561 1.00 94.69 87 ILE A N 1
ATOM 704 C CA . ILE A 1 87 ? 5.122 2.135 9.907 1.00 94.69 87 ILE A CA 1
ATOM 705 C C . ILE A 1 87 ? 3.793 1.549 10.385 1.00 94.69 87 ILE A C 1
ATOM 707 O O . ILE A 1 87 ? 3.241 2.019 11.382 1.00 94.69 87 ILE A O 1
ATOM 711 N N . PHE A 1 88 ? 3.275 0.528 9.701 1.00 94.75 88 PHE A N 1
ATOM 712 C CA . PHE A 1 88 ? 2.002 -0.096 10.044 1.00 94.75 88 PHE A CA 1
ATOM 713 C C . PHE A 1 88 ? 2.049 -0.710 11.447 1.00 94.75 88 PHE A C 1
ATOM 715 O O . PHE A 1 88 ? 1.230 -0.360 12.294 1.00 94.75 88 PHE A O 1
ATOM 722 N N . GLU A 1 89 ? 3.050 -1.546 11.718 1.00 93.44 89 GLU A N 1
ATOM 723 C CA . GLU A 1 89 ? 3.208 -2.253 12.996 1.00 93.44 89 GLU A CA 1
ATOM 724 C C . GLU A 1 89 ? 3.462 -1.311 14.186 1.00 93.44 89 GLU A C 1
ATOM 726 O O . GLU A 1 89 ? 3.158 -1.657 15.324 1.00 93.44 89 G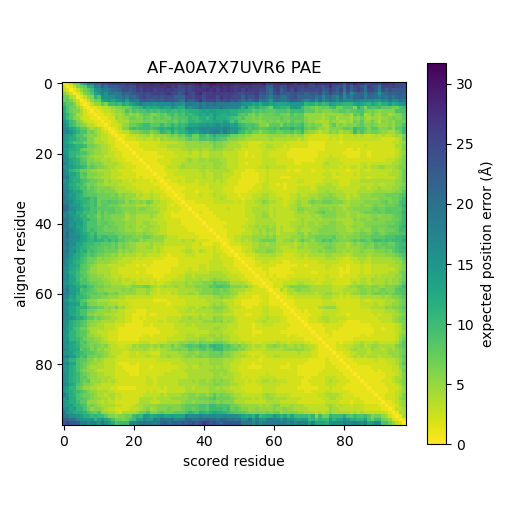LU A O 1
ATOM 731 N N . ARG A 1 90 ? 3.980 -0.098 13.944 1.00 93.00 90 ARG A N 1
ATOM 732 C CA . ARG A 1 90 ? 4.150 0.942 14.977 1.00 93.00 90 ARG A CA 1
ATOM 733 C C . ARG A 1 90 ? 2.919 1.820 15.187 1.00 93.00 90 ARG A C 1
ATOM 735 O O . ARG A 1 90 ? 2.826 2.490 16.212 1.00 93.00 90 ARG A O 1
ATOM 742 N N . THR A 1 91 ? 2.022 1.877 14.205 1.00 90.50 91 THR A N 1
ATOM 743 C CA . THR A 1 91 ? 0.890 2.818 14.198 1.00 90.50 91 THR A CA 1
ATOM 744 C C . THR A 1 91 ? -0.434 2.142 14.542 1.00 90.50 91 THR A C 1
ATOM 746 O O . THR A 1 91 ? -1.329 2.799 15.072 1.00 90.50 91 THR A O 1
ATOM 749 N N . TYR A 1 92 ? -0.581 0.852 14.234 1.00 91.06 92 TYR A N 1
ATOM 750 C CA . TYR A 1 92 ? -1.824 0.108 14.407 1.00 91.06 92 TYR A CA 1
ATOM 751 C C . TYR A 1 92 ? -1.662 -1.011 15.430 1.00 91.06 92 TYR A C 1
ATOM 753 O O . TYR A 1 92 ? -0.672 -1.736 15.435 1.00 91.06 92 TYR A O 1
ATOM 761 N N . GLU A 1 93 ? -2.689 -1.182 16.254 1.00 91.44 93 GLU A N 1
ATOM 762 C CA . GLU A 1 93 ? -2.799 -2.284 17.205 1.00 91.44 93 GLU A CA 1
ATOM 763 C C . GLU A 1 93 ? -3.852 -3.279 16.705 1.00 91.44 93 GLU A C 1
ATOM 765 O O . GLU A 1 93 ? -4.925 -2.889 16.229 1.00 91.44 93 GLU A O 1
ATOM 770 N N . GLU A 1 94 ? -3.551 -4.575 16.795 1.00 91.00 94 GLU A N 1
ATOM 771 C CA . GLU A 1 94 ? -4.503 -5.621 16.426 1.00 91.00 94 GLU A CA 1
ATOM 772 C C . GLU A 1 94 ? -5.673 -5.647 17.417 1.00 91.00 94 GLU A C 1
ATOM 774 O O . GLU A 1 94 ? -5.501 -5.868 18.617 1.00 91.00 94 GLU A O 1
ATOM 779 N N . VAL A 1 95 ? -6.889 -5.466 16.902 1.00 90.81 95 VAL A N 1
ATOM 780 C CA . VAL A 1 95 ? -8.110 -5.601 17.699 1.00 90.81 95 VAL A CA 1
ATOM 781 C C . VAL A 1 95 ? -8.493 -7.078 17.750 1.00 90.81 95 VAL A C 1
ATOM 783 O O . VAL A 1 95 ? -9.091 -7.608 16.810 1.00 90.81 95 VAL A O 1
ATOM 786 N N . LYS A 1 96 ? -8.154 -7.750 18.853 1.00 87.00 96 LYS A N 1
ATOM 787 C CA . LYS A 1 96 ? -8.604 -9.122 19.119 1.00 87.00 96 LYS A CA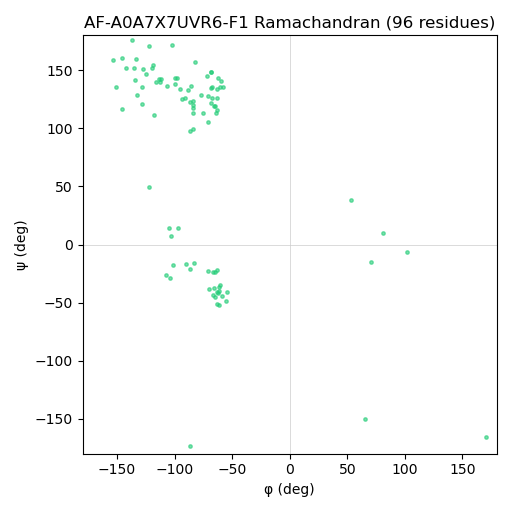 1
ATOM 788 C C . LYS A 1 96 ? -10.113 -9.113 19.352 1.00 87.00 96 LYS A C 1
ATOM 790 O O . LYS A 1 96 ? -10.605 -8.348 20.176 1.00 87.00 96 LYS A O 1
ATOM 795 N N . LYS A 1 97 ? -10.849 -9.938 18.607 1.00 72.88 97 LYS A N 1
ATOM 796 C CA . LYS A 1 97 ? -12.263 -10.198 18.897 1.00 72.88 97 LYS A CA 1
ATOM 797 C C . LYS A 1 97 ? -12.337 -11.295 19.956 1.00 72.88 97 LYS A C 1
ATOM 799 O O . LYS A 1 97 ? -11.751 -12.355 19.743 1.00 72.88 97 LYS A O 1
ATOM 804 N N . GLU A 1 98 ? -12.998 -10.993 21.069 1.00 56.91 98 GLU A N 1
ATOM 805 C CA . GLU A 1 98 ? -13.390 -11.957 22.109 1.00 56.91 98 GLU A CA 1
ATOM 806 C C . GLU A 1 98 ? -14.541 -12.858 21.643 1.00 56.91 98 GLU A C 1
ATOM 808 O O . GLU A 1 98 ? -15.376 -12.386 20.830 1.00 56.91 98 GLU A O 1
#

Sequence (98 aa):
MKKQQQEMKEYRKIATVKAKVFEKGDEDGMVHRDGVIGAMEDAKYCLKPDLVPYISTLENQFHKGEWGKHYLCVGVKGERWLVEKEIFERTYEEVKKE

Mean predicted aligned error: 5.92 Å

Foldseek 3Di:
DDPDDPDDDDDDDDFDKDKDFAAPPNAPDKAAPVHPVQVVVCVVVVHDGDIFGAPCFPVRRGHTDDGRQWMWIAGPVRGTDIDGPVRDVVRDDDDDDD

pLDDT: mean 91.13, std 9.57, range [48.62, 98.19]

Radius of gyration: 18.24 Å; Cα contacts (8 Å, |Δi|>4): 130; chains: 1; bounding box: 33×54×50 Å

Nearest PDB structures (foldseek):
  2l3s-assembly1_A  TM=4.596E-01  e=3.151E+00  Gallus gallus
  2imb-assembly2_B  TM=4.731E-01  e=6.050E+00  Clostridium botulinum
  5nxh-assembly1_C  TM=1.967E-01  e=3.547E+00  Tequatrovirus T4